Protein AF-A0A227J3K0-F1 (afdb_monomer)

Radius of gyration: 13.71 Å; Cα contacts (8 Å, |Δi|>4): 99; chains: 1; bounding box: 31×27×39 Å

Foldseek 3Di:
DLQVQCVPPVSVVLQLVQQLLLLVLCCVVPVDDPVVSNVVSVVVSVVSNDPVDDDDP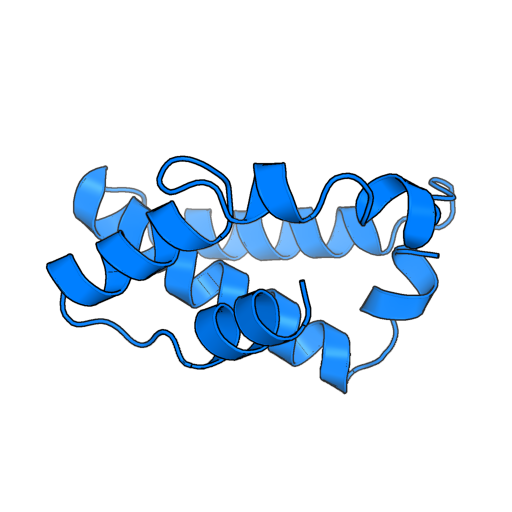CNVVPPLVVCLPCCHDQNVSVVSCVVVVHDCPSSVVVNVVD

Organism: Vibrio parahaemolyticus (NCBI:txid670)

InterPro domains:
  IPR008927 6-phosphogluconate dehydrogenase-like, C-terminal domain superfamily [SSF48179] (1-97)
  IPR013118 Mannitol dehydrogenase, C-terminal [PF08125] (1-97)
  IPR013328 6-phosphogluconate dehydrogenase, domain 2 [G3DSA:1.10.1040.10] (1-98)

Nearest PDB structures (foldseek):
  3h2z-assembly1_A-2  TM=1.001E+00  e=1.896E-07  Shigella flexneri 2a str. 2457T
  5jnm-assembly1_A  TM=9.549E-01  e=8.437E-04  Staphylococcus aureus subsp. aureus Mu3
  7ocs-assembly1_D  TM=9.071E-01  e=1.161E-02  Acinetobacter baumannii ATCC 19606 = CIP 70.34 = JCM 6841
  7ocu-assembly1_B  TM=8.189E-01  e=1.781E-02  Acinetobacter baumannii ATCC 19606 = CIP 70.34 = JCM 6841
  7ocp-assembly1_B  TM=8.186E-01  e=2.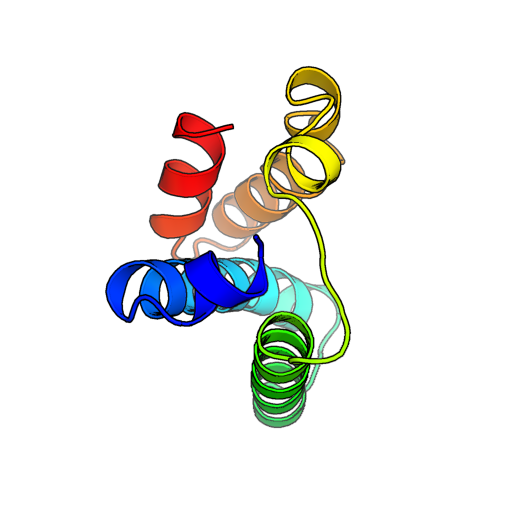883E-02  Acinetobacter baumannii ATCC 19606 = CIP 70.34 = JCM 6841

pLDDT: mean 97.67, std 1.25, range [91.94, 98.69]

Secondary structure (DSSP, 8-state):
-HHHHHHSHHHHHHHHHHHHHHHHHHHHHH---HHHHHHHHHHHHHHHT-TT----HHHHH--HHHHTSTTSTTHHHHHHHHHHT---HHHHHHHHT-

Mean predicted aligned error: 2.07 Å

Structure (mmCIF, N/CA/C/O backbone):
data_AF-A0A227J3K0-F1
#
_entry.id   AF-A0A227J3K0-F1
#
loop_
_atom_site.group_PDB
_atom_site.id
_atom_site.type_symbol
_atom_site.label_atom_id
_atom_site.label_alt_id
_atom_site.label_comp_id
_atom_site.label_asym_id
_atom_site.label_entity_id
_atom_site.label_seq_id
_atom_site.pdbx_PDB_ins_code
_atom_site.Cartn_x
_atom_site.Cartn_y
_atom_site.Cartn_z
_atom_site.occupancy
_atom_site.B_iso_or_equiv
_atom_site.auth_seq_id
_atom_site.auth_comp_id
_atom_site.auth_asym_id
_atom_site.auth_atom_id
_atom_site.pdbx_PDB_model_num
ATOM 1 N N . THR A 1 1 ? 10.571 -1.937 -13.576 1.00 95.56 1 THR A N 1
ATOM 2 C CA . THR A 1 1 ? 9.305 -1.170 -13.675 1.00 95.56 1 THR A CA 1
ATOM 3 C C . THR A 1 1 ? 8.319 -1.610 -12.601 1.00 95.56 1 THR A C 1
ATOM 5 O O . THR A 1 1 ? 8.525 -2.646 -11.980 1.00 95.56 1 THR A O 1
ATOM 8 N N . ILE A 1 2 ? 7.243 -0.854 -12.358 1.00 97.94 2 ILE A N 1
ATOM 9 C CA . ILE A 1 2 ? 6.175 -1.241 -11.416 1.00 97.94 2 ILE A CA 1
ATOM 10 C C . ILE A 1 2 ? 5.520 -2.567 -11.812 1.00 97.94 2 ILE A C 1
ATOM 12 O O . ILE A 1 2 ? 5.249 -3.387 -10.940 1.00 97.94 2 ILE A O 1
ATOM 16 N N . ARG A 1 3 ? 5.323 -2.798 -13.114 1.00 97.38 3 ARG A N 1
ATOM 17 C CA . ARG A 1 3 ? 4.782 -4.060 -13.629 1.00 97.38 3 ARG A CA 1
ATOM 18 C C . ARG A 1 3 ? 5.673 -5.246 -13.266 1.00 97.38 3 ARG A C 1
ATOM 20 O O . ARG A 1 3 ? 5.194 -6.208 -12.689 1.00 97.38 3 ARG A O 1
ATOM 27 N N . GLU A 1 4 ? 6.969 -5.153 -13.558 1.00 97.44 4 GLU A N 1
ATOM 28 C CA . GLU A 1 4 ? 7.926 -6.221 -13.226 1.00 97.44 4 GLU A CA 1
ATOM 29 C C . GLU A 1 4 ? 7.974 -6.494 -11.720 1.00 97.44 4 GLU A C 1
ATOM 31 O O . GLU A 1 4 ? 8.049 -7.645 -11.309 1.00 97.44 4 GLU A O 1
ATOM 36 N N . ALA A 1 5 ? 7.890 -5.445 -10.894 1.00 97.56 5 ALA A N 1
ATOM 37 C CA . ALA A 1 5 ? 7.874 -5.597 -9.445 1.00 97.56 5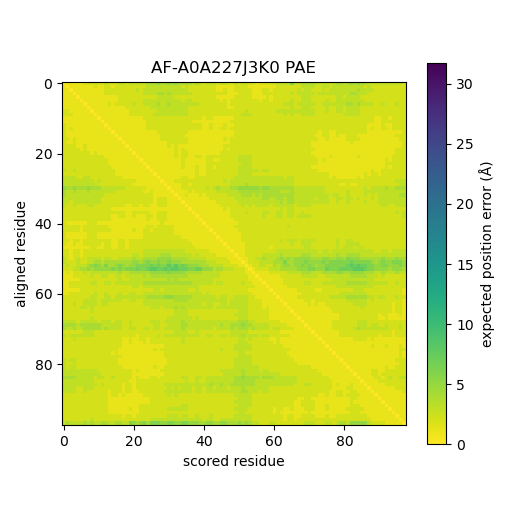 ALA A CA 1
ATOM 38 C C . ALA A 1 5 ? 6.601 -6.301 -8.950 1.00 97.56 5 ALA A C 1
ATOM 40 O O . ALA A 1 5 ? 6.693 -7.175 -8.100 1.00 97.56 5 ALA A O 1
ATOM 41 N N . ILE A 1 6 ? 5.418 -5.951 -9.470 1.00 97.50 6 ILE A N 1
ATOM 42 C CA . ILE A 1 6 ? 4.159 -6.570 -9.022 1.00 97.50 6 ILE A CA 1
ATOM 43 C C . ILE A 1 6 ? 3.940 -7.982 -9.593 1.00 97.50 6 ILE A C 1
ATOM 45 O O . ILE A 1 6 ? 3.094 -8.715 -9.090 1.00 97.50 6 ILE A O 1
ATOM 49 N N . GLU A 1 7 ? 4.684 -8.369 -10.633 1.00 96.44 7 GLU A N 1
ATOM 50 C CA . GLU A 1 7 ? 4.710 -9.739 -11.165 1.00 96.44 7 GLU A CA 1
ATOM 51 C C . GLU A 1 7 ? 5.533 -10.697 -10.285 1.00 96.44 7 GLU A C 1
ATOM 53 O O . GLU A 1 7 ? 5.336 -11.911 -10.369 1.00 96.44 7 GLU A O 1
ATOM 58 N N . ASP A 1 8 ? 6.410 -10.184 -9.412 1.00 98.19 8 ASP A N 1
ATOM 59 C CA . ASP A 1 8 ? 7.075 -10.995 -8.389 1.00 98.19 8 ASP A CA 1
ATOM 60 C C . ASP A 1 8 ? 6.054 -11.423 -7.312 1.00 98.19 8 ASP A C 1
ATOM 62 O O . ASP A 1 8 ? 5.451 -10.564 -6.659 1.00 98.19 8 ASP A O 1
ATOM 66 N N . PRO A 1 9 ? 5.858 -12.735 -7.069 1.00 97.88 9 PRO A N 1
ATOM 67 C CA . PRO A 1 9 ? 4.851 -13.214 -6.123 1.00 97.88 9 PRO A CA 1
ATOM 68 C C . PRO A 1 9 ? 5.055 -12.740 -4.679 1.00 97.88 9 PRO A C 1
ATOM 70 O O . PRO A 1 9 ? 4.074 -12.540 -3.959 1.00 97.88 9 PRO A O 1
ATOM 73 N N . ASN A 1 10 ? 6.304 -12.554 -4.243 1.00 97.62 10 ASN A N 1
ATOM 74 C CA . ASN A 1 10 ? 6.606 -12.098 -2.888 1.00 97.62 10 ASN A CA 1
ATOM 75 C C . ASN A 1 10 ? 6.263 -10.615 -2.743 1.00 97.62 10 ASN A C 1
ATOM 77 O O . ASN A 1 10 ? 5.576 -10.234 -1.795 1.00 97.62 10 ASN A O 1
ATOM 81 N N . ILE A 1 11 ? 6.668 -9.791 -3.714 1.00 97.75 11 ILE A N 1
ATOM 82 C CA . ILE A 1 11 ? 6.333 -8.360 -3.726 1.00 97.75 11 ILE A CA 1
ATOM 83 C C . ILE A 1 11 ? 4.819 -8.174 -3.851 1.00 97.75 11 ILE A C 1
ATOM 85 O O . ILE A 1 11 ? 4.241 -7.361 -3.132 1.00 97.75 11 ILE A O 1
ATOM 89 N N . HIS A 1 12 ? 4.152 -8.951 -4.707 1.00 98.44 12 HIS A N 1
ATOM 90 C CA . HIS A 1 12 ? 2.698 -8.925 -4.841 1.00 98.44 12 HIS A CA 1
ATOM 91 C C . HIS A 1 12 ? 1.998 -9.192 -3.503 1.00 98.44 12 HIS A C 1
ATOM 93 O O . HIS A 1 12 ? 1.086 -8.455 -3.121 1.00 98.44 12 HIS A O 1
ATOM 99 N N . ALA A 1 13 ? 2.421 -10.238 -2.785 1.00 98.25 13 ALA A N 1
ATOM 100 C CA . ALA A 1 13 ? 1.854 -10.587 -1.488 1.00 98.25 13 ALA A CA 1
ATOM 101 C C . ALA A 1 13 ? 2.044 -9.461 -0.460 1.00 98.25 13 ALA A C 1
ATOM 103 O O . ALA A 1 13 ? 1.086 -9.093 0.221 1.00 98.25 13 ALA A O 1
ATOM 104 N N . GLU A 1 14 ? 3.237 -8.863 -0.389 1.00 98.06 14 GLU A N 1
ATOM 105 C CA . GLU A 1 14 ? 3.508 -7.755 0.531 1.00 98.06 14 GLU A CA 1
ATOM 106 C C . GLU A 1 14 ? 2.711 -6.490 0.169 1.00 98.06 14 GLU A C 1
ATOM 108 O O . GLU A 1 14 ? 2.068 -5.883 1.027 1.00 98.06 14 GLU A O 1
ATOM 113 N N . VAL A 1 15 ? 2.662 -6.104 -1.108 1.00 98.19 15 VAL A N 1
ATOM 114 C CA . VAL A 1 15 ? 1.881 -4.934 -1.544 1.00 98.19 15 VAL A CA 1
ATOM 115 C C . VAL A 1 15 ? 0.397 -5.130 -1.237 1.00 98.19 15 VAL A C 1
ATOM 117 O O . VAL A 1 15 ? -0.238 -4.228 -0.685 1.00 98.19 15 VAL A O 1
ATOM 120 N N . LYS A 1 16 ? -0.154 -6.311 -1.536 1.00 98.56 16 LYS A N 1
ATOM 121 C CA . LYS A 1 16 ? -1.550 -6.638 -1.232 1.00 98.56 16 LYS A CA 1
ATOM 122 C C . LYS A 1 16 ? -1.829 -6.561 0.269 1.00 98.56 16 LYS A C 1
ATOM 124 O O . LYS A 1 16 ? -2.802 -5.920 0.661 1.00 98.56 16 LYS A O 1
ATOM 129 N N . GLN A 1 17 ? -0.967 -7.143 1.101 1.00 98.50 17 GLN A N 1
ATOM 130 C CA . GLN A 1 17 ? -1.141 -7.117 2.551 1.00 98.50 17 GLN A CA 1
ATOM 131 C C . GLN A 1 17 ? -1.076 -5.684 3.106 1.00 98.50 17 GLN A C 1
ATOM 133 O O . GLN A 1 17 ? -1.942 -5.299 3.885 1.00 98.50 17 GLN A O 1
ATOM 138 N N . ALA A 1 18 ? -0.135 -4.845 2.658 1.00 98.50 18 ALA A N 1
ATOM 139 C CA . ALA A 1 18 ? -0.069 -3.438 3.077 1.00 98.50 18 ALA A CA 1
ATOM 140 C C . ALA A 1 18 ? -1.320 -2.634 2.661 1.00 98.50 18 ALA A C 1
ATOM 142 O O . ALA A 1 18 ? -1.800 -1.756 3.390 1.00 98.50 18 ALA A O 1
ATOM 143 N N . MET A 1 19 ? -1.883 -2.936 1.488 1.00 98.56 19 MET A N 1
ATOM 144 C CA . MET A 1 19 ? -3.147 -2.350 1.041 1.00 98.56 19 MET A CA 1
ATOM 145 C C . MET A 1 19 ? -4.334 -2.808 1.896 1.00 98.56 19 MET A C 1
ATOM 147 O O . MET A 1 19 ? -5.220 -2.003 2.160 1.00 98.56 19 MET A O 1
ATOM 151 N N . GLN A 1 20 ? -4.342 -4.052 2.374 1.00 98.50 20 GLN A N 1
ATOM 152 C CA . GLN A 1 20 ? -5.366 -4.555 3.294 1.00 98.50 20 GLN A CA 1
ATOM 153 C C . GLN A 1 20 ? -5.231 -3.943 4.696 1.00 98.50 20 GLN A C 1
ATOM 155 O O . GLN A 1 20 ? -6.224 -3.477 5.247 1.00 98.50 20 GLN A O 1
ATOM 160 N N . GLU A 1 21 ? -4.012 -3.854 5.238 1.00 98.56 21 GLU A N 1
ATOM 161 C CA . GLU A 1 21 ? -3.726 -3.204 6.530 1.00 98.56 21 GLU A CA 1
ATOM 162 C C . GLU A 1 21 ? -4.202 -1.742 6.534 1.00 98.56 21 GLU A C 1
ATOM 164 O O . GLU A 1 21 ? -4.898 -1.294 7.445 1.00 98.56 21 GLU A O 1
ATOM 169 N N . SER A 1 22 ? -3.885 -0.991 5.475 1.00 98.25 22 SER A N 1
ATOM 170 C CA . SER A 1 22 ? -4.371 0.386 5.319 1.00 98.25 22 SER A CA 1
ATOM 171 C C . SER A 1 22 ? -5.863 0.471 4.976 1.00 98.25 22 SER A C 1
ATOM 173 O O . SER A 1 22 ? -6.525 1.431 5.376 1.00 98.25 22 SER A O 1
ATOM 175 N N . GLY A 1 23 ? -6.409 -0.519 4.271 1.00 98.25 23 GLY A N 1
ATOM 176 C CA . GLY A 1 23 ? -7.827 -0.615 3.934 1.00 98.25 23 GLY A CA 1
ATOM 177 C C . GLY A 1 23 ? -8.720 -0.808 5.156 1.00 98.25 23 GLY A C 1
ATOM 178 O O . GLY A 1 23 ? -9.750 -0.144 5.264 1.00 98.25 23 GLY A O 1
ATOM 179 N N . GLU A 1 24 ? -8.290 -1.612 6.130 1.00 98.38 24 GLU A N 1
ATOM 180 C CA . GLU A 1 24 ? -9.009 -1.811 7.396 1.00 98.38 24 GLU A CA 1
ATOM 181 C C . GLU A 1 24 ? -9.199 -0.485 8.154 1.00 98.38 24 GLU A C 1
ATOM 183 O O . GLU A 1 24 ? -10.278 -0.198 8.679 1.00 98.38 24 GLU A O 1
ATOM 188 N N . VAL A 1 25 ? -8.187 0.391 8.131 1.00 98.44 25 VAL A N 1
ATOM 189 C CA . VAL A 1 25 ? -8.290 1.749 8.690 1.00 98.44 25 VAL A CA 1
ATOM 190 C C . VAL A 1 25 ? -9.386 2.550 7.986 1.00 98.44 25 VAL A C 1
ATOM 192 O O . VAL A 1 25 ? -10.149 3.262 8.639 1.00 98.44 25 VAL A O 1
ATOM 195 N N . LEU A 1 26 ? -9.479 2.459 6.656 1.00 98.38 26 LEU A N 1
ATOM 196 C CA . LEU A 1 26 ? -10.498 3.169 5.881 1.00 98.38 26 LEU A CA 1
ATOM 197 C C . LEU A 1 26 ? -11.901 2.617 6.150 1.00 98.38 26 LEU A C 1
ATOM 199 O O . LEU A 1 26 ? -12.839 3.402 6.285 1.00 98.38 26 LEU A O 1
ATOM 203 N N . ILE A 1 27 ? -12.040 1.297 6.257 1.00 98.31 27 ILE A N 1
ATOM 204 C CA . ILE A 1 27 ? -13.302 0.622 6.573 1.00 98.31 27 ILE A CA 1
ATOM 205 C C . ILE A 1 27 ? -13.807 1.068 7.945 1.00 98.31 27 ILE A C 1
ATOM 207 O O . ILE A 1 27 ? -14.932 1.553 8.046 1.00 98.31 27 ILE A O 1
ATOM 211 N N . ARG A 1 28 ? -12.966 1.019 8.985 1.00 98.12 28 ARG A N 1
ATOM 212 C CA . ARG A 1 28 ? -13.358 1.450 10.339 1.00 98.12 28 ARG A CA 1
ATOM 213 C C . ARG A 1 28 ? -13.674 2.934 10.429 1.00 98.12 28 ARG A C 1
ATOM 215 O O . ARG A 1 28 ? -14.607 3.323 11.126 1.00 98.12 28 ARG A O 1
ATOM 222 N N . ARG A 1 29 ? -12.902 3.770 9.735 1.00 97.94 29 ARG A N 1
ATOM 223 C CA . ARG A 1 29 ? -13.042 5.226 9.822 1.00 97.94 29 ARG A CA 1
ATOM 224 C C . ARG A 1 29 ? -14.220 5.770 9.017 1.00 97.94 29 ARG A C 1
ATOM 226 O O . ARG A 1 29 ? -14.812 6.766 9.423 1.00 97.94 29 ARG A O 1
ATOM 233 N N . TYR A 1 30 ? -14.529 5.162 7.874 1.00 98.00 30 TYR A N 1
ATOM 234 C CA . TYR A 1 30 ? -15.494 5.703 6.910 1.00 98.00 30 TYR A CA 1
ATOM 235 C C . TYR A 1 30 ? -16.674 4.773 6.612 1.00 98.00 30 TYR A C 1
ATOM 237 O O . TYR A 1 30 ? -17.579 5.176 5.887 1.00 98.00 30 TYR A O 1
ATOM 245 N N . GLY A 1 31 ? -16.693 3.559 7.166 1.00 97.50 31 GLY A N 1
ATOM 246 C CA . GLY A 1 31 ? -17.790 2.608 6.990 1.00 97.50 31 GLY A CA 1
ATOM 247 C C . GLY A 1 31 ? -17.877 2.025 5.579 1.00 97.50 31 GLY A C 1
ATOM 248 O O . GLY A 1 31 ? -18.978 1.795 5.086 1.00 97.50 31 GLY A O 1
ATOM 249 N N . PHE A 1 32 ? -16.741 1.829 4.900 1.00 97.38 32 PHE A N 1
ATOM 250 C CA . PHE A 1 32 ? -16.738 1.147 3.604 1.00 97.38 32 PHE A CA 1
ATOM 251 C C . PHE A 1 32 ? -17.136 -0.321 3.748 1.00 97.38 32 PHE A C 1
ATOM 253 O O . PHE A 1 32 ? -16.778 -0.979 4.721 1.00 97.38 32 PHE A O 1
ATOM 260 N N . ASP A 1 33 ? -17.825 -0.841 2.736 1.00 98.25 33 ASP A N 1
ATOM 261 C CA . ASP A 1 33 ? -18.080 -2.272 2.632 1.00 98.25 33 ASP A CA 1
ATOM 262 C C . ASP A 1 33 ? -16.771 -3.039 2.383 1.00 98.25 33 ASP A C 1
ATOM 264 O O . ASP A 1 33 ? -15.940 -2.644 1.557 1.00 98.25 33 ASP A O 1
ATOM 268 N N . HIS A 1 34 ? -16.588 -4.132 3.121 1.00 97.44 34 HIS A N 1
ATOM 269 C CA . HIS A 1 34 ? -15.339 -4.885 3.143 1.00 97.44 34 HIS A CA 1
ATOM 270 C C . HIS A 1 34 ? -15.079 -5.609 1.811 1.00 97.44 34 HIS A C 1
ATOM 272 O O . HIS A 1 34 ? -13.955 -5.593 1.299 1.00 97.44 34 HIS A O 1
ATOM 278 N N . ASP A 1 35 ? -16.114 -6.185 1.198 1.00 97.75 35 ASP A N 1
ATOM 279 C CA . ASP A 1 35 ? -15.988 -6.916 -0.065 1.00 97.75 35 ASP A CA 1
ATOM 280 C C . ASP A 1 35 ? -15.760 -5.957 -1.233 1.00 97.75 35 ASP A C 1
ATOM 282 O O . ASP A 1 35 ? -14.889 -6.188 -2.080 1.00 97.75 35 ASP A O 1
ATOM 286 N N . MET A 1 36 ? -16.459 -4.819 -1.240 1.00 98.06 36 MET A N 1
ATOM 287 C CA . MET A 1 36 ? -16.215 -3.748 -2.205 1.00 98.06 36 MET A CA 1
ATOM 288 C C . MET A 1 36 ? -14.793 -3.190 -2.093 1.00 98.06 36 MET A C 1
ATOM 290 O O . MET A 1 36 ? -14.158 -2.918 -3.118 1.00 98.06 36 MET A O 1
ATOM 294 N N . HIS A 1 37 ? -14.273 -3.017 -0.874 1.00 98.25 37 HIS A N 1
ATOM 295 C CA . HIS A 1 37 ? -12.915 -2.516 -0.677 1.00 98.25 37 HIS A CA 1
ATOM 296 C C . HIS A 1 37 ? -11.858 -3.533 -1.126 1.00 98.25 37 HIS A C 1
ATOM 298 O O . HIS A 1 37 ? -10.906 -3.161 -1.813 1.00 98.25 37 HIS A O 1
ATOM 304 N N . ASN A 1 38 ? -12.052 -4.822 -0.840 1.00 97.69 38 ASN A N 1
ATOM 305 C CA . ASN A 1 38 ? -11.167 -5.876 -1.341 1.00 97.69 38 ASN A CA 1
ATOM 306 C C . ASN A 1 38 ? -11.181 -5.961 -2.871 1.00 97.69 38 ASN A C 1
ATOM 308 O O . ASN A 1 38 ? -10.120 -6.001 -3.493 1.00 97.69 38 ASN A O 1
ATOM 312 N N . ALA A 1 39 ? -12.355 -5.894 -3.503 1.00 98.44 39 ALA A N 1
ATOM 313 C CA . ALA A 1 39 ? -12.450 -5.837 -4.961 1.00 98.44 39 ALA A CA 1
ATOM 314 C C . ALA A 1 39 ? -11.734 -4.599 -5.536 1.00 98.44 39 ALA A C 1
ATOM 316 O O . ALA A 1 39 ? -11.126 -4.656 -6.609 1.00 98.44 39 ALA A O 1
ATOM 317 N N . TYR A 1 40 ? -11.765 -3.474 -4.815 1.00 98.50 40 TYR A N 1
ATOM 318 C CA . TYR A 1 40 ? -11.013 -2.281 -5.187 1.00 98.50 40 TYR A CA 1
ATOM 319 C C . TYR A 1 40 ? -9.494 -2.493 -5.094 1.00 98.50 40 TYR A C 1
ATOM 321 O O . TYR A 1 40 ? -8.782 -2.071 -6.005 1.00 98.50 40 TYR A O 1
ATOM 329 N N . ILE A 1 41 ? -8.993 -3.183 -4.064 1.00 98.50 41 ILE A N 1
ATOM 330 C CA . ILE A 1 41 ? -7.572 -3.556 -3.953 1.00 98.50 41 ILE A CA 1
ATOM 331 C C . ILE A 1 41 ? -7.143 -4.402 -5.160 1.00 98.50 41 ILE A C 1
ATOM 333 O O . ILE A 1 41 ? -6.178 -4.041 -5.834 1.00 98.50 41 ILE A O 1
ATOM 337 N N . GLU A 1 42 ? -7.900 -5.448 -5.504 1.00 98.25 42 GLU A N 1
ATOM 338 C CA . GLU A 1 42 ? -7.616 -6.301 -6.672 1.00 98.25 42 GLU A CA 1
ATOM 339 C C . GLU A 1 42 ? -7.597 -5.497 -7.979 1.00 98.25 42 GLU A C 1
ATOM 341 O O . GLU A 1 42 ? -6.704 -5.644 -8.818 1.00 98.25 42 GLU A O 1
ATOM 346 N N . LYS A 1 43 ? -8.540 -4.560 -8.134 1.00 98.44 43 LYS A N 1
ATOM 347 C CA . LYS A 1 43 ? -8.566 -3.647 -9.282 1.00 98.44 43 LYS A CA 1
ATOM 348 C C . LYS A 1 43 ? -7.296 -2.796 -9.371 1.00 98.44 43 LYS A C 1
ATOM 350 O O . LYS A 1 43 ? -6.823 -2.529 -10.475 1.00 98.44 43 LYS A O 1
ATOM 355 N N . ILE A 1 44 ? -6.757 -2.323 -8.247 1.00 98.19 44 ILE A N 1
ATOM 356 C CA . ILE A 1 44 ? -5.518 -1.534 -8.225 1.00 98.19 44 ILE A CA 1
ATOM 357 C C . ILE A 1 44 ? -4.297 -2.404 -8.541 1.00 98.19 44 ILE A C 1
ATOM 359 O O . ILE A 1 44 ? -3.470 -1.975 -9.345 1.00 98.19 44 ILE A O 1
ATOM 363 N N . LEU A 1 45 ? -4.214 -3.624 -8.006 1.00 97.94 45 LEU A N 1
ATOM 364 C CA . LEU A 1 45 ? -3.149 -4.576 -8.349 1.00 97.94 45 LEU A CA 1
ATOM 365 C C . LEU A 1 45 ? -3.128 -4.860 -9.859 1.00 97.94 45 LEU A C 1
ATOM 367 O O . LEU A 1 45 ? -2.083 -4.749 -10.500 1.00 97.94 45 LEU A O 1
ATOM 371 N N . GLY A 1 46 ? -4.301 -5.067 -10.467 1.00 97.50 46 GLY A N 1
ATOM 372 C CA . GLY A 1 46 ? -4.427 -5.215 -11.920 1.00 97.50 46 GLY A CA 1
ATOM 373 C C . GLY A 1 46 ? -3.955 -3.990 -12.717 1.00 97.50 46 GLY A C 1
ATOM 374 O O . GLY A 1 46 ? -3.453 -4.130 -13.831 1.00 97.50 46 GLY A O 1
ATOM 375 N N . ARG A 1 47 ? -4.051 -2.775 -12.157 1.00 97.62 47 ARG A N 1
ATOM 376 C CA . ARG A 1 47 ? -3.509 -1.563 -12.799 1.00 97.62 47 ARG A CA 1
ATOM 377 C C . ARG A 1 47 ? -1.987 -1.515 -12.754 1.00 97.62 47 ARG A C 1
ATOM 379 O O . ARG A 1 47 ? -1.397 -1.012 -13.706 1.00 97.62 47 ARG A O 1
ATOM 386 N N . PHE A 1 48 ? -1.365 -2.004 -11.682 1.00 97.38 48 PHE A N 1
ATOM 387 C CA . PHE A 1 48 ? 0.094 -2.104 -11.598 1.00 97.38 48 PHE A CA 1
ATOM 388 C C . PHE A 1 48 ? 0.646 -3.125 -12.597 1.00 97.38 48 PHE A C 1
ATOM 390 O O . PHE A 1 48 ? 1.702 -2.888 -13.175 1.00 97.38 48 PHE A O 1
ATOM 397 N N . ALA A 1 49 ? -0.103 -4.197 -12.863 1.00 95.56 49 ALA A N 1
ATOM 398 C CA . ALA A 1 49 ? 0.258 -5.237 -13.826 1.00 95.56 49 ALA A CA 1
ATOM 399 C C . ALA A 1 49 ? -0.011 -4.861 -15.302 1.00 95.56 49 ALA A C 1
ATOM 401 O O . ALA A 1 49 ? 0.165 -5.687 -16.195 1.00 95.56 49 ALA A O 1
ATOM 402 N N . ASN A 1 50 ? -0.459 -3.634 -15.597 1.00 95.75 50 ASN A N 1
ATOM 403 C CA . ASN A 1 50 ? -0.836 -3.242 -16.956 1.00 95.75 50 ASN A CA 1
ATOM 404 C C . ASN A 1 50 ? 0.390 -3.209 -17.902 1.00 95.75 50 ASN A C 1
ATOM 406 O O . ASN A 1 50 ? 1.261 -2.354 -17.721 1.00 95.75 50 ASN A O 1
ATOM 410 N N . PRO A 1 51 ? 0.441 -4.043 -18.964 1.00 94.06 51 PRO A N 1
ATOM 411 C CA . PRO A 1 51 ? 1.583 -4.106 -19.881 1.00 94.06 51 PRO A CA 1
ATOM 412 C C . PRO A 1 51 ? 1.781 -2.835 -20.713 1.00 94.06 51 PRO A C 1
ATOM 414 O O . PRO A 1 51 ? 2.875 -2.594 -21.215 1.00 94.06 51 PRO A O 1
ATOM 417 N N . TYR A 1 52 ? 0.745 -2.006 -20.847 1.00 94.75 52 TYR A N 1
ATOM 418 C CA . TYR A 1 52 ? 0.795 -0.761 -21.613 1.00 94.75 52 TYR A CA 1
ATOM 419 C C . TYR A 1 52 ? 1.243 0.447 -20.778 1.00 94.75 52 TYR A C 1
ATOM 421 O O . TYR A 1 52 ? 1.446 1.526 -21.332 1.00 94.75 52 TYR A O 1
ATOM 429 N N . LEU A 1 53 ? 1.388 0.293 -19.455 1.00 91.94 53 LEU A N 1
ATOM 430 C CA . LEU A 1 53 ? 1.849 1.350 -18.560 1.00 91.94 53 LEU A CA 1
ATOM 431 C C . LEU A 1 53 ? 3.266 1.035 -18.074 1.00 91.94 53 LEU A C 1
ATOM 433 O O . LEU A 1 53 ? 3.465 0.325 -17.091 1.00 91.94 53 LEU A O 1
ATOM 437 N N . VAL A 1 54 ? 4.260 1.599 -18.756 1.00 92.50 54 VAL A N 1
ATOM 438 C CA . VAL A 1 54 ? 5.659 1.496 -18.331 1.00 92.50 54 VAL A CA 1
ATOM 439 C C . VAL A 1 54 ? 5.930 2.585 -17.306 1.00 92.50 54 VAL A C 1
ATOM 441 O O . VAL A 1 54 ? 6.044 3.764 -17.639 1.00 92.50 54 VAL A O 1
ATOM 444 N N . ASP A 1 55 ? 5.980 2.177 -16.043 1.00 95.56 55 ASP A N 1
ATOM 445 C CA . ASP A 1 55 ? 6.241 3.074 -14.931 1.00 95.56 55 ASP A CA 1
ATOM 446 C C . ASP A 1 55 ? 7.523 2.672 -14.199 1.00 95.56 55 ASP A C 1
ATOM 448 O O . ASP A 1 55 ? 7.639 1.554 -13.691 1.00 95.56 55 ASP A O 1
ATOM 452 N N . GLU A 1 56 ? 8.503 3.571 -14.162 1.00 97.75 56 GLU A N 1
ATOM 453 C CA . GLU A 1 56 ? 9.800 3.292 -13.550 1.00 97.75 56 GLU A CA 1
ATOM 454 C C . GLU A 1 56 ? 9.744 3.353 -12.027 1.00 97.75 56 GLU A C 1
ATOM 456 O O . GLU A 1 56 ? 9.174 4.279 -11.441 1.00 97.75 56 GLU A O 1
ATOM 461 N N . VAL A 1 57 ? 10.407 2.393 -11.376 1.00 97.12 57 VAL A N 1
ATOM 462 C CA . VAL A 1 57 ? 10.445 2.305 -9.908 1.00 97.12 57 VAL A CA 1
ATOM 463 C C . VAL A 1 57 ? 11.086 3.559 -9.318 1.00 97.12 57 VAL A C 1
ATOM 465 O O . VAL A 1 57 ? 10.528 4.131 -8.389 1.00 97.12 57 VAL A O 1
ATOM 468 N N . ASP A 1 58 ? 12.160 4.075 -9.920 1.00 97.38 58 ASP A N 1
ATOM 469 C CA . ASP A 1 58 ? 12.813 5.317 -9.485 1.00 97.38 58 ASP A CA 1
ATOM 470 C C . ASP A 1 58 ? 11.875 6.527 -9.579 1.00 97.38 58 ASP A C 1
ATOM 472 O O . ASP A 1 58 ? 11.823 7.385 -8.690 1.00 97.38 58 ASP A O 1
ATOM 476 N N . ARG A 1 59 ? 11.066 6.588 -10.644 1.00 98.00 59 ARG A N 1
ATOM 477 C CA . ARG A 1 59 ? 10.101 7.671 -10.863 1.00 98.00 59 ARG A CA 1
ATOM 478 C C . ARG A 1 59 ? 8.975 7.618 -9.838 1.00 98.00 59 ARG A C 1
ATOM 480 O O . ARG A 1 59 ? 8.604 8.662 -9.296 1.00 98.00 59 ARG A O 1
ATOM 487 N N . VAL A 1 60 ? 8.430 6.432 -9.571 1.00 97.44 60 VAL A N 1
ATOM 488 C CA . VAL A 1 60 ? 7.376 6.239 -8.566 1.00 97.44 60 VAL A CA 1
ATOM 489 C C . VAL A 1 60 ? 7.930 6.416 -7.165 1.00 97.44 60 VAL A C 1
ATOM 491 O O . VAL A 1 60 ? 7.248 7.020 -6.343 1.00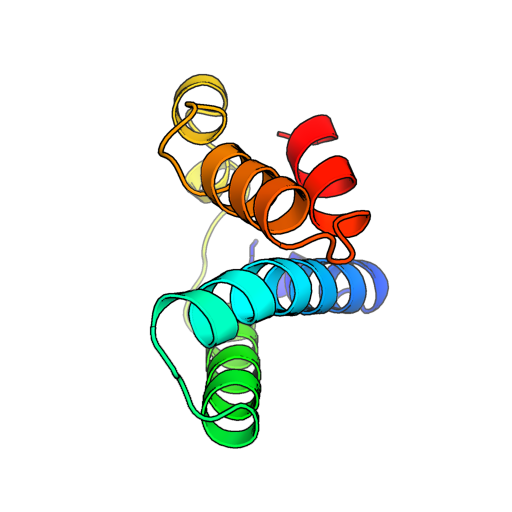 97.44 60 VAL A O 1
ATOM 494 N N . GLY A 1 61 ? 9.158 5.953 -6.918 1.00 97.31 61 GLY A N 1
ATOM 495 C CA . GLY A 1 61 ? 9.916 5.906 -5.665 1.00 97.31 61 GLY A CA 1
ATOM 496 C C . GLY A 1 61 ? 10.516 7.240 -5.210 1.00 97.31 61 GLY A C 1
ATOM 497 O O . GLY A 1 61 ? 10.642 7.460 -4.007 1.00 97.31 61 GLY A O 1
ATOM 498 N N . ARG A 1 62 ? 10.723 8.205 -6.113 1.00 97.81 62 ARG A N 1
ATOM 499 C CA . ARG A 1 62 ? 11.293 9.528 -5.788 1.00 97.81 62 ARG A CA 1
ATOM 500 C C . ARG A 1 62 ? 10.604 10.269 -4.630 1.00 97.81 62 ARG A C 1
ATOM 502 O O . ARG A 1 62 ? 9.400 10.129 -4.404 1.00 97.81 62 ARG A O 1
ATOM 509 N N . GLN A 1 63 ? 11.363 11.163 -3.990 1.00 97.94 63 GLN A N 1
ATOM 510 C CA . GLN A 1 63 ? 10.956 11.994 -2.842 1.00 97.94 63 GLN A CA 1
ATOM 511 C C . GLN A 1 63 ? 10.539 11.187 -1.591 1.00 97.94 63 GLN A C 1
ATOM 513 O O . GLN A 1 63 ? 9.432 11.393 -1.080 1.00 97.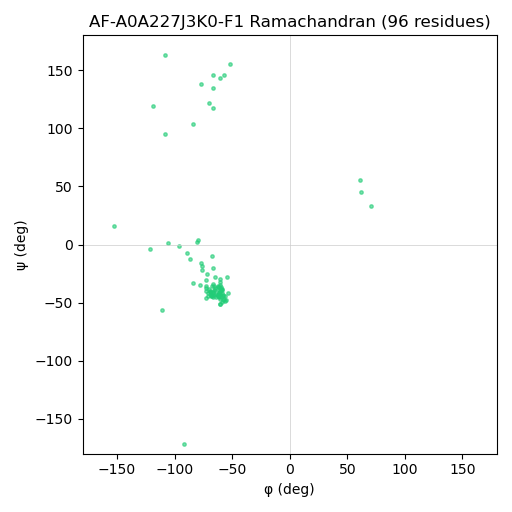94 63 GLN A O 1
ATOM 518 N N . PRO A 1 64 ? 11.402 10.294 -1.073 1.00 97.94 64 PRO A N 1
ATOM 519 C CA . PRO A 1 64 ? 11.060 9.430 0.059 1.00 97.94 64 PRO A CA 1
ATOM 520 C C . PRO A 1 64 ? 10.719 10.213 1.332 1.00 97.94 64 PRO A C 1
ATOM 522 O O . PRO A 1 64 ? 9.680 9.961 1.936 1.00 97.94 64 PRO A O 1
ATOM 525 N N . ILE A 1 65 ? 11.476 11.273 1.651 1.00 98.19 65 ILE A N 1
ATOM 526 C CA . ILE A 1 65 ? 11.217 12.146 2.816 1.00 98.19 65 ILE A CA 1
ATOM 527 C C . ILE A 1 65 ? 9.780 12.691 2.810 1.00 98.19 65 ILE A C 1
ATOM 529 O O . ILE A 1 65 ? 9.115 12.707 3.841 1.00 98.19 65 ILE A O 1
ATOM 533 N N . ARG A 1 66 ? 9.261 13.100 1.641 1.00 98.31 66 ARG A N 1
ATOM 534 C CA . ARG A 1 66 ? 7.877 13.585 1.528 1.00 98.31 66 ARG A CA 1
ATOM 535 C C . ARG A 1 66 ? 6.865 12.465 1.789 1.00 98.31 66 ARG A C 1
ATOM 537 O O . ARG A 1 66 ? 5.869 12.698 2.462 1.00 98.31 66 ARG A O 1
ATOM 544 N N . LYS A 1 67 ? 7.103 11.261 1.262 1.00 98.19 67 LYS A N 1
ATOM 545 C CA . LYS A 1 67 ? 6.197 10.105 1.413 1.00 98.19 67 LYS A CA 1
ATOM 546 C C . LYS A 1 67 ? 6.189 9.517 2.822 1.00 98.19 67 LYS A C 1
ATOM 548 O O . LYS A 1 67 ? 5.185 8.932 3.219 1.00 98.19 67 LYS A O 1
ATOM 553 N N . LEU A 1 68 ? 7.284 9.704 3.553 1.00 98.44 68 LEU A N 1
ATOM 554 C CA . LEU A 1 68 ? 7.409 9.431 4.983 1.00 98.44 68 LEU A CA 1
ATOM 555 C C . LEU A 1 68 ? 6.834 10.560 5.856 1.00 98.44 68 LEU A C 1
ATOM 557 O O . LEU A 1 68 ? 6.889 10.488 7.080 1.00 98.44 68 LEU A O 1
ATOM 561 N N . GLY A 1 69 ? 6.260 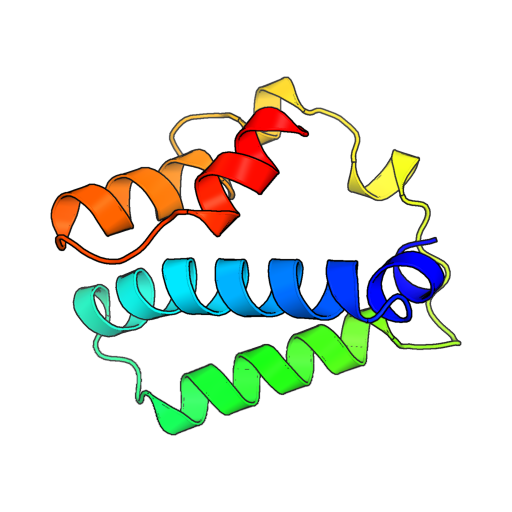11.608 5.257 1.00 98.25 69 GLY A N 1
ATOM 562 C CA . GLY A 1 69 ? 5.561 12.646 6.002 1.00 98.25 69 GLY A CA 1
ATOM 563 C C . GLY A 1 69 ? 4.369 12.079 6.778 1.00 98.25 69 GLY A C 1
ATOM 564 O O . GLY A 1 69 ? 3.639 11.224 6.276 1.00 98.25 69 GLY A O 1
ATOM 565 N N . ALA A 1 70 ? 4.125 12.611 7.980 1.00 97.06 70 ALA A N 1
ATOM 566 C CA . ALA A 1 70 ? 3.119 12.102 8.922 1.00 97.06 70 ALA A CA 1
ATOM 567 C C . ALA A 1 70 ? 1.694 11.975 8.344 1.00 97.06 70 ALA A C 1
ATOM 569 O O . ALA A 1 70 ? 0.922 11.129 8.780 1.00 97.06 70 ALA A O 1
ATOM 570 N N . ASN A 1 71 ? 1.355 12.804 7.351 1.00 96.56 71 ASN A N 1
ATOM 571 C CA . ASN A 1 71 ? 0.042 12.837 6.703 1.00 96.56 71 ASN A CA 1
ATOM 572 C C . ASN A 1 71 ? 0.016 12.220 5.288 1.00 96.56 71 ASN A C 1
ATOM 574 O O . ASN A 1 71 ? -1.035 12.254 4.645 1.00 96.56 71 ASN A O 1
ATOM 578 N N . ASP A 1 72 ? 1.137 11.692 4.785 1.00 98.12 72 ASP A N 1
ATOM 579 C CA . ASP A 1 72 ? 1.233 11.071 3.453 1.00 98.12 72 ASP A CA 1
ATOM 580 C C . ASP A 1 72 ? 0.976 9.549 3.544 1.00 98.12 72 ASP A C 1
ATOM 582 O O . ASP A 1 72 ? 0.543 9.009 4.565 1.00 98.12 72 ASP A O 1
ATOM 586 N N . ARG A 1 73 ? 1.200 8.854 2.431 1.00 97.75 73 ARG A N 1
ATOM 587 C CA . ARG A 1 73 ? 0.698 7.512 2.114 1.00 97.75 73 ARG A CA 1
ATOM 588 C C . ARG A 1 73 ? 1.237 6.352 2.952 1.00 97.75 73 ARG A C 1
ATOM 590 O O . ARG A 1 73 ? 0.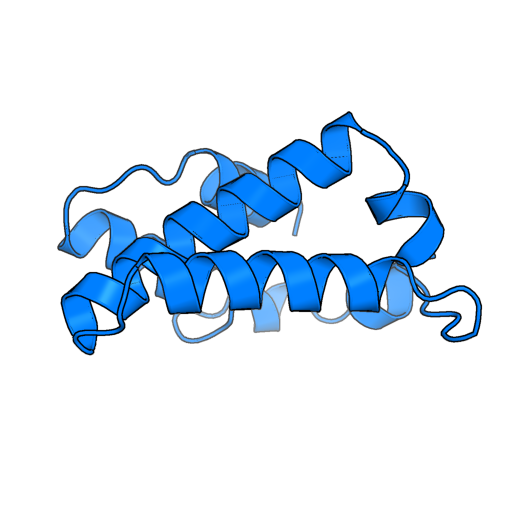719 5.257 2.789 1.00 97.75 73 ARG A O 1
ATOM 597 N N . LEU A 1 74 ? 2.259 6.554 3.783 1.00 98.19 74 LEU A N 1
ATOM 598 C CA . LEU A 1 74 ? 2.846 5.486 4.604 1.00 98.19 74 LEU A CA 1
ATOM 599 C C . LEU A 1 74 ? 2.558 5.685 6.095 1.00 98.19 74 LEU A C 1
ATOM 601 O O . LEU A 1 74 ? 1.942 4.835 6.734 1.00 98.19 74 LEU A O 1
ATOM 605 N N . VAL A 1 75 ? 2.938 6.843 6.642 1.00 98.44 75 VAL A N 1
ATOM 606 C CA . VAL A 1 75 ? 2.823 7.099 8.085 1.00 98.44 75 VAL A CA 1
ATOM 607 C C . VAL A 1 75 ? 1.373 7.306 8.519 1.00 98.44 75 VAL A C 1
ATOM 609 O O . VAL A 1 75 ? 0.982 6.812 9.573 1.00 98.44 75 VAL A O 1
ATOM 612 N N . 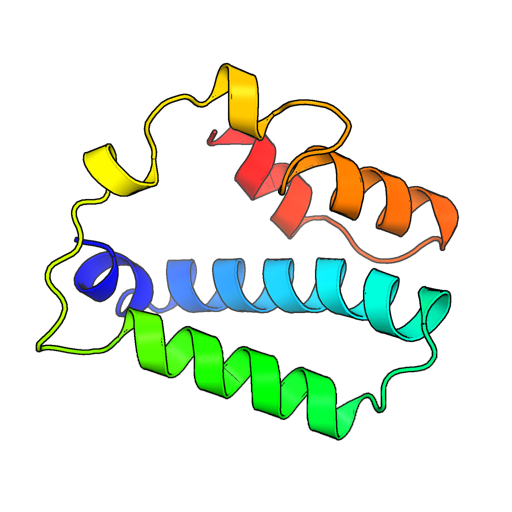LYS A 1 76 ? 0.535 7.970 7.711 1.00 98.38 76 LYS A N 1
ATOM 613 C CA . LYS A 1 76 ? -0.869 8.197 8.085 1.00 98.38 76 LYS A CA 1
ATOM 614 C C . LYS A 1 76 ? -1.669 6.891 8.208 1.00 98.38 76 LYS A C 1
ATOM 616 O O . LYS A 1 76 ? -2.388 6.754 9.199 1.00 98.38 76 LYS A O 1
ATOM 621 N N . PRO A 1 77 ? -1.567 5.928 7.267 1.00 98.31 77 PRO A N 1
ATOM 622 C CA . PRO A 1 77 ? -2.151 4.605 7.465 1.00 98.31 77 PRO A CA 1
ATOM 623 C C . PRO A 1 77 ? -1.593 3.880 8.688 1.00 98.31 77 PRO A C 1
ATOM 625 O O . PRO A 1 77 ? -2.387 3.389 9.483 1.00 98.31 77 PRO A O 1
AT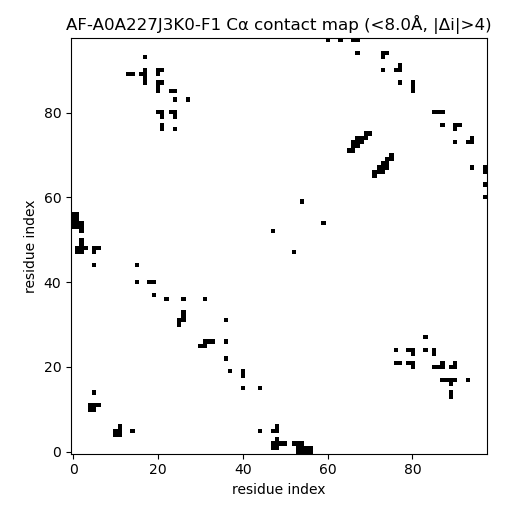OM 628 N N . LEU A 1 78 ? -0.268 3.885 8.895 1.00 98.62 78 LEU A N 1
ATOM 629 C CA . LEU A 1 78 ? 0.350 3.257 10.069 1.00 98.62 78 LEU A CA 1
ATOM 630 C C . LEU A 1 78 ? -0.245 3.802 11.377 1.00 98.62 78 LEU A C 1
ATOM 632 O O . LEU A 1 78 ? -0.668 3.028 12.229 1.00 98.62 78 LEU A O 1
ATOM 636 N N . LEU A 1 79 ? -0.357 5.123 11.524 1.00 98.62 79 LEU A N 1
ATOM 637 C CA . LEU A 1 79 ? -0.980 5.726 12.707 1.00 98.62 79 LEU A CA 1
ATOM 638 C C . LEU A 1 79 ? -2.439 5.286 12.881 1.00 98.62 79 LEU A C 1
ATOM 640 O O . LEU A 1 79 ? -2.869 5.044 14.003 1.00 98.62 79 LEU A O 1
ATOM 644 N N . GLY A 1 80 ? -3.182 5.127 11.784 1.00 98.62 80 GLY A N 1
ATOM 645 C CA . GLY A 1 80 ? -4.538 4.582 11.822 1.00 98.62 80 GLY A CA 1
ATOM 646 C C . GLY A 1 80 ? -4.597 3.127 12.289 1.00 98.62 80 GLY A C 1
ATOM 647 O O . GLY A 1 80 ? -5.498 2.771 13.042 1.00 98.62 80 GLY A O 1
ATOM 648 N N . THR A 1 81 ? -3.629 2.290 11.904 1.00 98.69 81 THR A N 1
ATOM 649 C CA . THR A 1 81 ? -3.575 0.907 12.410 1.00 98.69 81 THR A CA 1
ATOM 650 C C . THR A 1 81 ? -3.310 0.861 13.913 1.00 98.69 81 THR A C 1
ATOM 652 O O . THR A 1 81 ? -3.894 0.044 14.616 1.00 98.69 81 THR A O 1
ATOM 655 N N . ILE A 1 82 ? -2.491 1.784 14.428 1.00 98.50 82 ILE A N 1
ATOM 656 C CA . ILE A 1 82 ? -2.225 1.919 15.864 1.00 98.50 82 ILE A CA 1
ATOM 657 C C . ILE A 1 82 ? -3.481 2.417 16.591 1.00 98.50 82 ILE A C 1
ATOM 659 O O . ILE A 1 82 ? -3.834 1.869 17.631 1.00 98.50 82 ILE A O 1
ATOM 663 N N . GLU A 1 83 ? -4.179 3.412 16.032 1.00 98.44 83 GLU A N 1
ATOM 664 C CA . GLU A 1 83 ? -5.439 3.948 16.570 1.00 98.44 83 GLU A CA 1
ATOM 665 C C . GLU A 1 83 ? -6.507 2.858 16.733 1.00 98.44 83 GLU A C 1
ATOM 667 O O . GLU A 1 83 ? -7.179 2.799 17.761 1.00 98.44 83 GLU A O 1
ATOM 672 N N . TYR A 1 84 ? -6.654 1.985 15.733 1.00 98.19 84 TYR A N 1
ATOM 673 C CA . TYR A 1 84 ? -7.678 0.941 15.728 1.00 98.19 84 TYR A CA 1
ATOM 674 C C . TYR A 1 84 ? -7.189 -0.429 16.226 1.00 98.19 84 TYR A C 1
ATOM 676 O O . TYR A 1 84 ? -7.991 -1.363 16.280 1.00 98.19 84 TYR A O 1
ATOM 684 N N . GLY A 1 85 ? -5.912 -0.568 16.590 1.00 98.19 85 GLY A N 1
ATOM 685 C CA . GLY A 1 85 ? -5.324 -1.831 17.048 1.00 98.19 85 GLY A CA 1
ATOM 686 C C . GLY A 1 85 ? -5.361 -2.942 15.992 1.00 98.19 85 GLY A C 1
ATOM 687 O O . GLY A 1 85 ? -5.766 -4.060 16.299 1.00 98.19 85 GLY A O 1
ATOM 688 N N . THR A 1 86 ? -5.005 -2.631 14.745 1.00 97.81 86 THR A N 1
ATOM 689 C CA . THR A 1 86 ? -5.001 -3.578 13.616 1.00 97.81 86 THR A CA 1
ATOM 690 C C . THR A 1 86 ? -3.578 -3.948 13.202 1.00 97.81 86 THR A C 1
ATOM 692 O O . THR A 1 86 ? -2.623 -3.247 13.535 1.00 97.81 86 THR A O 1
ATOM 695 N N . GLU A 1 87 ? -3.435 -5.034 12.439 1.00 97.88 87 GLU A N 1
ATOM 696 C CA . GLU A 1 87 ? -2.146 -5.447 11.869 1.00 97.88 87 GLU A CA 1
ATOM 697 C C . GLU A 1 87 ? -1.521 -4.342 11.001 1.00 97.88 87 GLU A C 1
ATOM 699 O O . GLU A 1 87 ? -2.228 -3.578 10.337 1.00 97.88 87 GLU A O 1
ATOM 704 N N . ASN A 1 88 ? -0.188 -4.256 11.021 1.00 98.38 88 ASN A N 1
ATOM 705 C CA . ASN A 1 88 ? 0.578 -3.219 10.317 1.00 98.38 88 ASN A CA 1
ATOM 706 C C . ASN A 1 88 ? 2.004 -3.635 9.924 1.00 98.38 88 ASN A C 1
ATOM 708 O O . ASN A 1 88 ? 2.853 -2.789 9.626 1.00 98.38 88 ASN A O 1
ATOM 712 N N . GLN A 1 89 ? 2.289 -4.938 9.952 1.00 98.31 89 GLN A N 1
ATOM 713 C CA . GLN A 1 89 ? 3.639 -5.460 9.752 1.00 98.31 89 GLN A CA 1
ATOM 714 C C . GLN A 1 89 ? 4.184 -5.090 8.371 1.00 98.31 89 GLN A C 1
ATOM 716 O O . GLN A 1 89 ? 5.369 -4.783 8.222 1.00 98.31 89 GLN A O 1
ATOM 721 N N . THR A 1 90 ? 3.325 -5.082 7.356 1.00 98.19 90 THR A N 1
ATOM 722 C CA . THR A 1 90 ? 3.748 -4.852 5.975 1.00 98.19 90 THR A CA 1
ATOM 723 C C . THR A 1 90 ? 3.871 -3.368 5.658 1.00 98.19 90 THR A C 1
ATOM 725 O O . THR A 1 90 ? 4.792 -2.964 4.945 1.00 98.19 90 THR A O 1
ATOM 728 N N . LEU A 1 91 ? 3.034 -2.526 6.269 1.00 98.06 91 LEU A N 1
ATOM 729 C CA . LEU A 1 91 ? 3.239 -1.078 6.290 1.00 98.06 91 LEU A CA 1
ATOM 730 C C . LEU A 1 91 ? 4.594 -0.710 6.915 1.00 98.06 91 LEU A C 1
ATOM 732 O O . LEU A 1 91 ? 5.308 0.122 6.354 1.00 98.06 91 LEU A O 1
ATOM 736 N N . LEU A 1 92 ? 4.986 -1.349 8.026 1.00 98.38 92 LEU A N 1
ATOM 737 C CA . LEU A 1 92 ? 6.297 -1.129 8.654 1.00 98.38 92 LEU A CA 1
ATOM 738 C C . LEU A 1 92 ? 7.456 -1.522 7.730 1.00 98.38 92 LEU A C 1
ATOM 740 O O . LEU A 1 92 ? 8.409 -0.753 7.597 1.00 98.38 92 LEU A O 1
ATOM 744 N N . LYS A 1 93 ? 7.362 -2.669 7.044 1.00 98.19 93 LYS A N 1
ATOM 745 C CA . LYS A 1 93 ? 8.348 -3.070 6.024 1.00 98.19 93 LYS A CA 1
ATOM 746 C C . LYS A 1 93 ? 8.463 -2.033 4.906 1.00 98.19 93 LYS A C 1
ATOM 748 O O . LYS A 1 93 ? 9.569 -1.622 4.565 1.00 98.19 93 LYS A O 1
ATOM 753 N N . GLY A 1 94 ? 7.328 -1.573 4.375 1.00 97.56 94 GLY A N 1
ATOM 754 C CA . GLY A 1 94 ? 7.293 -0.556 3.323 1.00 97.56 94 GLY A CA 1
ATOM 755 C C . GLY A 1 94 ? 7.894 0.782 3.760 1.00 97.56 94 GLY A C 1
ATOM 756 O O . GLY A 1 94 ? 8.568 1.433 2.970 1.00 97.56 94 GLY A O 1
ATOM 757 N N . ILE A 1 95 ? 7.699 1.176 5.022 1.00 98.19 95 ILE A N 1
ATOM 758 C CA . ILE A 1 95 ? 8.322 2.369 5.615 1.00 98.19 95 ILE A CA 1
ATOM 759 C C . ILE A 1 95 ? 9.833 2.197 5.757 1.00 98.19 95 ILE A C 1
ATOM 761 O O . ILE A 1 95 ? 10.569 3.119 5.428 1.00 98.19 95 ILE A O 1
ATOM 765 N N . ALA A 1 96 ? 10.300 1.038 6.223 1.00 98.12 96 ALA A N 1
ATOM 766 C CA . ALA A 1 96 ? 11.729 0.772 6.383 1.00 98.12 96 ALA A CA 1
ATOM 767 C C . ALA A 1 96 ? 12.487 0.759 5.043 1.00 98.12 96 ALA A C 1
ATOM 769 O O . ALA A 1 96 ? 13.677 1.063 5.013 1.00 98.12 96 ALA A O 1
ATOM 770 N N . ALA A 1 97 ? 11.804 0.408 3.950 1.00 96.38 97 ALA A N 1
ATOM 771 C CA . ALA A 1 97 ? 12.363 0.381 2.601 1.00 96.38 97 ALA A CA 1
ATOM 772 C C . ALA A 1 97 ? 12.290 1.729 1.850 1.00 96.38 97 ALA A C 1
ATOM 774 O O . ALA A 1 97 ? 12.896 1.846 0.784 1.00 96.38 97 ALA A O 1
ATOM 775 N N . ALA A 1 98 ? 11.525 2.707 2.352 1.00 92.94 98 ALA A N 1
ATOM 776 C CA . ALA A 1 98 ? 11.273 3.994 1.694 1.00 92.94 98 ALA A CA 1
ATOM 777 C C . ALA A 1 98 ? 12.368 5.028 1.977 1.00 92.94 98 ALA A C 1
ATOM 779 O O . ALA A 1 98 ? 12.766 5.710 1.006 1.00 92.94 98 ALA A O 1
#

Sequence (98 aa):
TIREAIEDPNIHAEVKQAMQESGEVLIRRYGFDHDMHNAYIEKILGRFANPYLVDEVDRVGRQPIRKLGANDRLVKPLLGTIEYGTENQTLLKGIAAA

Solvent-accessible surface area (backbone atoms only — not comparable to full-atom values): 5415 Å² total; per-residue (Å²): 76,45,29,64,49,52,67,36,69,67,52,32,51,45,54,51,49,29,51,48,37,41,41,52,40,48,28,76,75,69,68,53,59,67,67,62,49,50,54,48,51,54,54,50,54,54,59,42,54,32,90,87,55,89,41,50,50,66,73,74,56,56,63,36,74,62,43,62,28,68,84,32,87,48,38,34,41,50,54,39,15,63,74,71,72,50,68,50,71,45,46,51,52,56,57,77,74,85